Protein AF-A0A510KDJ2-F1 (afdb_monomer_lite)

Sequence (73 aa):
MENMEITRKIYSKIIFSIRDKKMTQKKVSEIIGMKPQTFSDNLSKLKDGKFPSVETLKKLQDALEIDLGINFF

Secondary structure (DSSP, 8-state):
-HHHHHHHHHHHHHHHHHHHTT--HHHHHHHTT--HHHHHHHHHHHHTT----HHHHHHHHHHHT---S----

Structure (mmCIF, N/CA/C/O backbone):
data_AF-A0A510KDJ2-F1
#
_entry.id   AF-A0A510KDJ2-F1
#
loop_
_atom_site.group_PDB
_atom_site.id
_atom_site.type_symbol
_atom_site.label_atom_id
_atom_site.label_alt_id
_atom_site.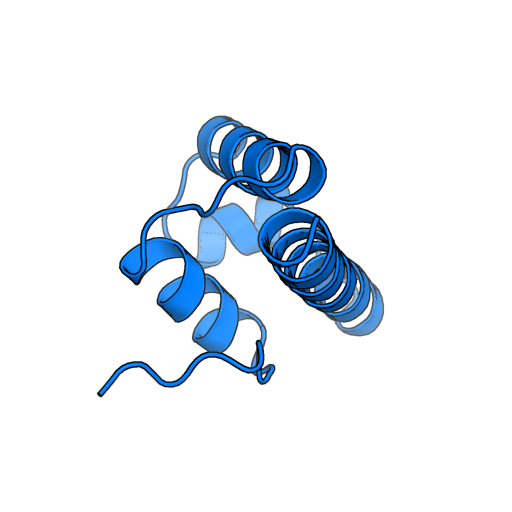label_comp_id
_atom_site.label_asym_id
_atom_site.label_entity_id
_atom_site.label_seq_id
_atom_site.pdbx_PDB_ins_code
_atom_site.Cartn_x
_atom_site.Cartn_y
_atom_site.Cartn_z
_atom_site.occupancy
_atom_site.B_iso_or_equiv
_atom_site.auth_seq_id
_atom_site.auth_comp_id
_atom_site.auth_asym_id
_atom_site.auth_atom_id
_atom_site.pdbx_PDB_model_num
ATOM 1 N N . MET A 1 1 ? 13.109 5.779 -16.238 1.00 61.53 1 MET A N 1
ATOM 2 C CA . MET A 1 1 ? 11.722 6.084 -16.660 1.00 61.53 1 MET A CA 1
ATOM 3 C C . MET A 1 1 ? 10.805 4.898 -16.398 1.00 61.53 1 MET A C 1
ATOM 5 O O . MET A 1 1 ? 9.825 5.080 -15.692 1.00 61.53 1 MET A O 1
ATOM 9 N N . GLU A 1 2 ? 11.178 3.693 -16.829 1.00 75.19 2 GLU A N 1
ATOM 10 C CA . GLU A 1 2 ? 10.401 2.455 -16.638 1.00 75.19 2 GLU A CA 1
ATOM 11 C C . GLU A 1 2 ? 10.029 2.148 -15.171 1.00 75.19 2 GLU A C 1
ATOM 13 O O . GLU A 1 2 ? 8.848 2.048 -14.845 1.00 75.19 2 GLU A O 1
ATOM 18 N N . ASN A 1 3 ? 10.998 2.144 -14.243 1.00 85.00 3 ASN A N 1
ATOM 19 C CA . ASN A 1 3 ? 10.711 1.927 -12.813 1.00 85.00 3 ASN A CA 1
ATOM 20 C C . ASN A 1 3 ? 9.736 2.958 -12.227 1.00 85.00 3 ASN A C 1
ATOM 22 O O . ASN A 1 3 ? 8.910 2.616 -11.388 1.00 85.00 3 ASN A O 1
ATOM 26 N N . MET A 1 4 ? 9.805 4.212 -12.681 1.00 92.81 4 MET A N 1
ATOM 27 C CA . MET A 1 4 ? 8.946 5.280 -12.169 1.00 92.81 4 MET A CA 1
ATOM 28 C C . MET A 1 4 ? 7.490 5.096 -12.598 1.00 92.81 4 MET A C 1
ATOM 30 O O . MET A 1 4 ? 6.571 5.392 -11.835 1.00 92.81 4 MET A O 1
ATOM 34 N N . GLU A 1 5 ? 7.273 4.601 -13.813 1.00 94.81 5 GLU A N 1
ATOM 35 C CA . GLU A 1 5 ? 5.939 4.278 -14.303 1.00 94.81 5 GLU A CA 1
ATOM 36 C C . GLU A 1 5 ? 5.347 3.092 -13.535 1.00 94.81 5 GLU A C 1
ATOM 38 O O . GLU A 1 5 ? 4.207 3.161 -13.067 1.00 94.81 5 GLU A O 1
ATOM 43 N N . ILE A 1 6 ? 6.140 2.035 -13.334 1.00 94.62 6 ILE A N 1
ATOM 44 C CA . ILE A 1 6 ? 5.722 0.834 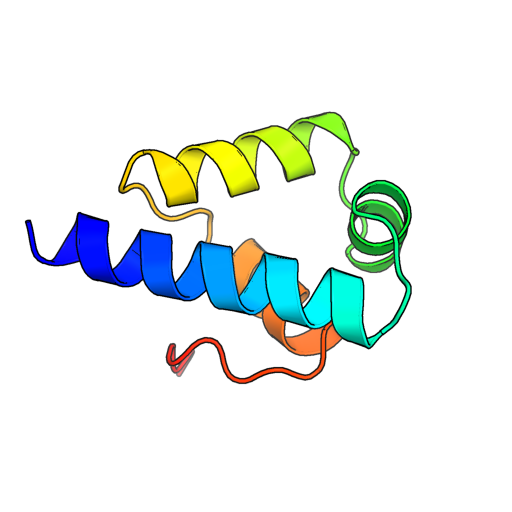-12.604 1.00 94.62 6 ILE A CA 1
ATOM 45 C C . ILE A 1 6 ? 5.348 1.177 -11.155 1.00 94.62 6 ILE A C 1
ATOM 47 O O . ILE A 1 6 ? 4.251 0.838 -10.705 1.00 94.62 6 ILE A O 1
ATOM 51 N N . THR A 1 7 ? 6.197 1.901 -10.418 1.00 96.50 7 THR A N 1
ATOM 52 C CA . THR A 1 7 ? 5.905 2.233 -9.013 1.00 96.50 7 THR A CA 1
ATOM 53 C C . THR A 1 7 ? 4.697 3.156 -8.869 1.00 96.50 7 THR A C 1
ATOM 55 O O . THR A 1 7 ? 3.915 2.995 -7.932 1.00 96.50 7 THR A O 1
ATOM 58 N N . ARG A 1 8 ? 4.481 4.090 -9.804 1.00 96.50 8 ARG A N 1
ATOM 59 C CA . ARG A 1 8 ? 3.299 4.969 -9.800 1.00 96.50 8 ARG A CA 1
ATOM 60 C C . ARG A 1 8 ? 2.012 4.224 -10.151 1.00 96.50 8 ARG A C 1
ATOM 62 O O . ARG A 1 8 ? 0.964 4.530 -9.575 1.00 96.50 8 ARG A O 1
ATOM 69 N N . LYS A 1 9 ? 2.078 3.222 -11.035 1.00 96.50 9 LYS A N 1
ATOM 70 C CA . LYS A 1 9 ? 0.965 2.292 -11.290 1.00 96.50 9 LYS A CA 1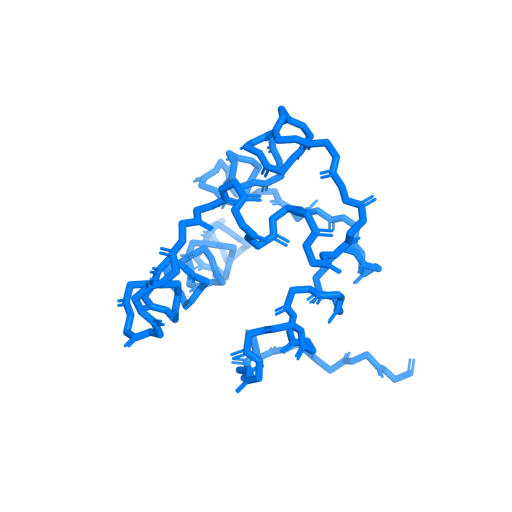
ATOM 71 C C . LYS A 1 9 ? 0.610 1.511 -10.023 1.00 96.50 9 LYS A C 1
ATOM 73 O O . LYS A 1 9 ? -0.558 1.487 -9.642 1.00 96.50 9 LYS A O 1
ATOM 78 N N . ILE A 1 10 ? 1.607 0.962 -9.323 1.00 97.38 10 ILE A N 1
ATOM 79 C CA . ILE A 1 10 ? 1.419 0.269 -8.035 1.00 97.38 10 ILE A CA 1
ATOM 80 C C . ILE A 1 10 ? 0.796 1.207 -6.992 1.00 97.38 10 ILE A C 1
ATOM 82 O O . ILE A 1 10 ? -0.207 0.854 -6.375 1.00 97.38 10 ILE A O 1
ATOM 86 N N . TYR A 1 11 ? 1.335 2.421 -6.832 1.00 98.00 11 TYR A N 1
ATOM 87 C CA . TYR A 1 11 ? 0.776 3.434 -5.932 1.00 98.00 11 TYR A CA 1
ATOM 88 C C . TYR A 1 11 ? -0.703 3.699 -6.227 1.00 98.00 11 TYR A C 1
ATOM 90 O O . TYR A 1 11 ? -1.530 3.669 -5.319 1.00 98.00 11 TYR A O 1
ATOM 98 N N . SER A 1 12 ? -1.046 3.918 -7.498 1.00 97.88 12 SER A N 1
ATOM 99 C CA . SER A 1 12 ? -2.420 4.222 -7.906 1.00 97.88 12 SER A CA 1
ATOM 100 C C . SER A 1 12 ? -3.366 3.060 -7.602 1.00 97.88 12 SER A C 1
ATOM 102 O O . SER A 1 12 ? -4.422 3.286 -7.017 1.00 97.88 12 SER A O 1
ATOM 104 N N . LYS A 1 13 ? -2.961 1.816 -7.901 1.00 97.88 13 LYS A N 1
ATOM 105 C CA . LYS A 1 13 ? -3.728 0.606 -7.551 1.00 97.88 13 LYS A CA 1
ATOM 106 C C . LYS A 1 13 ? -4.015 0.523 -6.050 1.00 97.88 13 LYS A C 1
ATOM 108 O O . LYS A 1 13 ? -5.152 0.268 -5.662 1.00 97.88 13 LYS A O 1
ATOM 113 N N . ILE A 1 14 ? -3.006 0.781 -5.213 1.00 98.06 14 ILE A N 1
ATOM 114 C CA . ILE A 1 14 ? -3.160 0.789 -3.753 1.00 98.06 14 ILE A CA 1
ATOM 115 C C . ILE A 1 14 ? -4.170 1.862 -3.334 1.00 98.06 14 ILE A C 1
ATOM 117 O O . ILE A 1 14 ? -5.135 1.555 -2.643 1.00 98.06 14 ILE A O 1
ATOM 121 N N . ILE A 1 15 ? -3.988 3.114 -3.763 1.00 98.06 15 ILE A N 1
ATOM 122 C CA . ILE A 1 15 ? -4.857 4.225 -3.347 1.00 98.06 15 ILE A CA 1
ATOM 123 C C . ILE A 1 15 ? -6.303 4.028 -3.810 1.00 98.06 15 ILE A C 1
ATOM 125 O O . ILE A 1 15 ? -7.225 4.287 -3.033 1.00 98.06 15 ILE A O 1
ATOM 129 N N . PHE A 1 16 ? -6.513 3.557 -5.040 1.00 98.25 16 PHE A N 1
ATOM 130 C CA . PHE A 1 16 ? -7.853 3.267 -5.542 1.00 98.25 16 PHE A CA 1
ATOM 131 C C . PHE A 1 16 ? -8.508 2.131 -4.764 1.00 98.25 16 PHE A C 1
ATOM 133 O O . PHE A 1 16 ? -9.616 2.320 -4.279 1.00 98.25 16 PHE A O 1
ATOM 140 N N . SER A 1 17 ? -7.797 1.033 -4.501 1.00 98.25 17 SER A N 1
ATOM 141 C CA . SER A 1 17 ? -8.341 -0.064 -3.692 1.00 98.25 17 SER A CA 1
ATOM 142 C C . SER A 1 17 ? -8.746 0.381 -2.282 1.00 98.25 17 SER A C 1
ATOM 144 O O . SER A 1 17 ? -9.834 0.052 -1.809 1.00 98.25 17 SER A O 1
ATOM 146 N N . ILE A 1 18 ? -7.919 1.206 -1.626 1.00 98.25 18 ILE A N 1
ATOM 147 C CA . ILE A 1 18 ? -8.242 1.774 -0.306 1.00 98.25 18 ILE A CA 1
ATOM 148 C C . ILE A 1 18 ? -9.546 2.577 -0.365 1.00 98.25 18 ILE A C 1
ATOM 150 O O . ILE A 1 18 ? -10.397 2.438 0.516 1.00 98.25 18 ILE A O 1
ATOM 154 N N . ARG A 1 19 ? -9.714 3.403 -1.405 1.00 98.00 19 ARG A N 1
ATOM 155 C CA . ARG A 1 19 ? -10.919 4.212 -1.613 1.00 98.00 19 ARG A CA 1
ATOM 156 C C . ARG A 1 19 ? -12.144 3.343 -1.904 1.00 98.00 19 ARG A C 1
ATOM 158 O O . ARG A 1 19 ? -13.183 3.559 -1.283 1.00 98.00 19 ARG A O 1
ATOM 165 N N . ASP A 1 20 ? -12.020 2.373 -2.802 1.00 97.94 20 ASP A N 1
ATOM 166 C CA . ASP A 1 20 ? -13.117 1.508 -3.247 1.00 97.94 20 ASP A CA 1
ATOM 167 C C . ASP A 1 20 ? -13.637 0.637 -2.098 1.00 97.94 20 ASP A C 1
ATOM 169 O O . ASP A 1 20 ? -14.847 0.502 -1.907 1.00 97.94 20 ASP A O 1
ATOM 173 N N . LYS A 1 21 ? -12.730 0.145 -1.244 1.00 97.25 21 LYS A N 1
ATOM 174 C CA . LYS A 1 21 ? -13.073 -0.581 -0.012 1.00 97.25 21 LYS A CA 1
ATOM 175 C C . LYS A 1 21 ? -13.521 0.328 1.142 1.00 97.25 21 LYS A C 1
ATOM 177 O O . LYS A 1 21 ? -13.782 -0.169 2.236 1.00 97.25 21 LYS A O 1
ATOM 182 N N . LYS A 1 22 ? -13.618 1.650 0.937 1.00 97.62 22 LYS A N 1
ATOM 183 C CA . LYS A 1 22 ? -13.971 2.652 1.967 1.00 97.62 22 LYS A CA 1
ATOM 184 C C . LYS A 1 22 ? -13.080 2.572 3.217 1.00 97.62 22 LYS A C 1
ATOM 186 O O . LYS A 1 22 ? -13.527 2.825 4.336 1.00 97.62 22 LYS A O 1
ATOM 191 N N . MET A 1 23 ? -11.812 2.216 3.030 1.00 96.56 23 MET A N 1
ATOM 192 C CA . MET A 1 23 ? -10.814 2.127 4.092 1.00 96.56 23 MET A CA 1
ATOM 193 C C . MET A 1 23 ? -10.019 3.429 4.207 1.00 96.56 23 MET A C 1
ATOM 195 O O . MET A 1 23 ? -10.000 4.266 3.307 1.00 96.56 23 MET A O 1
ATOM 199 N N . THR A 1 24 ? -9.309 3.595 5.322 1.00 97.00 24 THR A N 1
ATOM 200 C CA . THR A 1 24 ? -8.318 4.666 5.483 1.00 97.00 24 THR A CA 1
ATOM 201 C C . THR A 1 24 ? -6.909 4.092 5.402 1.00 97.00 24 THR A C 1
ATOM 203 O O . THR A 1 24 ? -6.681 2.938 5.759 1.00 97.00 24 THR A O 1
ATOM 206 N N . GLN A 1 25 ? -5.931 4.908 5.004 1.00 97.00 25 GLN A N 1
ATOM 207 C CA . GLN A 1 25 ? -4.517 4.506 5.019 1.00 97.00 25 GLN A CA 1
ATOM 208 C C . GLN A 1 25 ? -4.061 4.052 6.413 1.00 97.00 25 GLN A C 1
ATOM 210 O O . GLN A 1 25 ? -3.348 3.060 6.541 1.00 97.00 25 GLN A O 1
ATOM 215 N N . LYS A 1 26 ? -4.545 4.726 7.467 1.00 97.25 26 LYS A N 1
ATOM 216 C CA . LYS A 1 26 ? -4.318 4.318 8.857 1.00 97.25 26 LYS A CA 1
ATOM 217 C C . LYS A 1 26 ? -4.848 2.903 9.109 1.00 97.25 26 LYS A C 1
ATOM 219 O O . LYS A 1 26 ? -4.104 2.066 9.611 1.00 97.25 26 LYS A O 1
ATOM 224 N N . LYS A 1 27 ? -6.085 2.607 8.697 1.00 97.69 27 LYS A N 1
ATOM 225 C CA . LYS A 1 27 ? -6.680 1.278 8.885 1.00 97.69 27 LYS A CA 1
ATOM 226 C C . LYS A 1 27 ? -5.898 0.187 8.154 1.00 97.69 27 LYS A C 1
ATOM 228 O O . LYS A 1 27 ? -5.693 -0.890 8.699 1.00 97.69 27 LYS A O 1
ATOM 233 N N . VAL A 1 28 ? -5.433 0.473 6.941 1.00 98.06 28 VAL A N 1
ATOM 234 C CA . VAL A 1 28 ? -4.605 -0.465 6.171 1.00 98.06 28 VAL A CA 1
ATOM 235 C C . VAL A 1 28 ? -3.265 -0.689 6.864 1.00 98.06 28 VAL A C 1
ATOM 237 O O . VAL A 1 28 ? -2.846 -1.834 6.989 1.00 98.06 28 VAL A O 1
ATOM 240 N N . SER A 1 29 ? -2.629 0.373 7.378 1.00 98.12 29 SER A N 1
ATOM 241 C CA . SER A 1 29 ? -1.383 0.245 8.144 1.00 98.12 29 SER A CA 1
ATOM 242 C C . SER A 1 29 ? -1.555 -0.649 9.375 1.00 98.12 29 SER A C 1
ATOM 244 O O . SER A 1 29 ? -0.715 -1.508 9.619 1.00 98.12 29 SER A O 1
ATOM 246 N N . GLU A 1 30 ? -2.684 -0.533 10.082 1.00 97.88 30 GLU A N 1
ATOM 247 C CA . GLU A 1 30 ? -3.014 -1.393 11.223 1.00 97.88 30 GLU A CA 1
ATOM 248 C C . GLU A 1 30 ? -3.178 -2.861 10.797 1.00 97.88 30 GLU A C 1
ATOM 250 O O . GLU A 1 30 ? -2.625 -3.743 11.448 1.00 97.88 30 GLU A O 1
ATOM 255 N N . ILE A 1 31 ? -3.877 -3.125 9.686 1.00 97.44 31 ILE A N 1
ATOM 256 C CA . ILE A 1 31 ? -4.105 -4.486 9.164 1.00 97.44 31 ILE A CA 1
ATOM 257 C C . ILE A 1 31 ? -2.793 -5.176 8.789 1.00 97.44 31 ILE A C 1
ATOM 259 O O . ILE A 1 31 ? -2.604 -6.345 9.111 1.00 97.44 31 ILE A O 1
ATOM 263 N N . ILE A 1 32 ? -1.868 -4.460 8.146 1.00 97.06 32 ILE A N 1
ATOM 264 C CA . ILE A 1 32 ? -0.575 -5.035 7.745 1.00 97.06 32 ILE A CA 1
ATOM 265 C C . ILE A 1 32 ? 0.477 -5.016 8.869 1.00 97.06 32 ILE A C 1
ATOM 267 O O . ILE A 1 32 ? 1.643 -5.336 8.622 1.00 97.06 32 ILE A O 1
ATOM 271 N N . GLY A 1 33 ? 0.096 -4.612 10.087 1.00 97.31 33 GLY A N 1
AT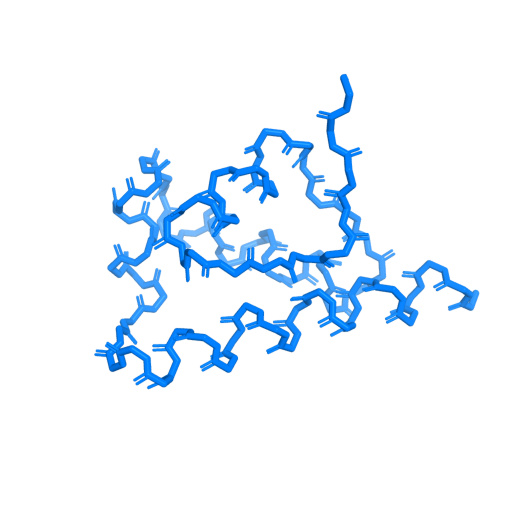OM 272 C CA . GLY A 1 33 ? 0.991 -4.550 11.245 1.00 97.31 33 GLY A CA 1
ATOM 273 C C . GLY A 1 33 ? 2.102 -3.502 11.113 1.00 97.31 33 GLY A C 1
ATOM 274 O O . GLY A 1 33 ? 3.217 -3.715 11.585 1.00 97.31 33 GLY A O 1
ATOM 275 N N . MET A 1 34 ? 1.831 -2.379 10.444 1.00 96.81 34 MET A N 1
ATOM 276 C CA . MET A 1 34 ? 2.792 -1.311 10.163 1.00 96.81 34 MET A CA 1
ATOM 277 C C . MET A 1 34 ? 2.400 -0.003 10.859 1.00 96.81 34 MET A C 1
ATOM 279 O O . MET A 1 34 ? 1.232 0.374 10.908 1.00 96.81 34 MET A O 1
ATOM 283 N N . LYS A 1 35 ? 3.390 0.749 11.360 1.00 97.69 35 LYS A N 1
ATOM 284 C CA . LYS A 1 35 ? 3.147 2.099 11.896 1.00 97.69 35 LYS A CA 1
ATOM 285 C C . LYS A 1 35 ? 2.619 3.027 10.784 1.00 97.69 35 LYS A C 1
ATOM 287 O O . LYS A 1 35 ? 3.170 2.988 9.680 1.00 97.69 35 LYS A O 1
ATOM 292 N N . PRO A 1 36 ? 1.660 3.933 11.065 1.00 97.19 36 PRO A N 1
ATOM 293 C CA . PRO A 1 36 ? 1.113 4.842 10.053 1.00 97.19 36 PRO A CA 1
ATOM 294 C C . PRO A 1 36 ? 2.174 5.680 9.325 1.00 97.19 36 PRO A C 1
ATOM 296 O O . PRO A 1 36 ? 2.083 5.869 8.115 1.00 97.19 36 PRO A O 1
ATOM 299 N N . GLN A 1 37 ? 3.215 6.127 10.039 1.00 97.31 37 GLN A N 1
ATOM 300 C CA . GLN A 1 37 ? 4.320 6.872 9.430 1.00 97.31 37 GLN A CA 1
ATOM 301 C C . GLN A 1 37 ? 5.083 6.015 8.414 1.00 97.31 37 GLN A C 1
ATOM 303 O O . GLN A 1 37 ? 5.229 6.411 7.265 1.00 97.31 37 GLN A O 1
ATOM 308 N N . THR A 1 38 ? 5.485 4.801 8.798 1.00 97.44 38 THR A N 1
ATOM 309 C CA . THR A 1 38 ? 6.197 3.869 7.910 1.00 97.44 38 THR A CA 1
ATOM 310 C C . THR A 1 38 ? 5.368 3.512 6.675 1.00 97.44 38 THR A C 1
ATOM 312 O O . THR A 1 38 ? 5.907 3.375 5.577 1.00 97.44 38 THR A O 1
ATOM 315 N N . PHE A 1 39 ? 4.049 3.400 6.832 1.00 98.00 39 PHE A N 1
ATOM 316 C CA . PHE A 1 39 ? 3.132 3.206 5.714 1.00 98.00 39 PHE A CA 1
ATOM 317 C C . PHE A 1 39 ? 3.152 4.402 4.754 1.00 98.00 39 PHE A C 1
ATOM 319 O O . PHE A 1 39 ? 3.341 4.221 3.550 1.00 98.00 39 PHE A O 1
ATOM 326 N N . SER A 1 40 ? 3.026 5.621 5.286 1.00 97.56 40 SER A N 1
ATOM 327 C CA . SER A 1 40 ? 3.106 6.864 4.507 1.00 97.56 40 SER A CA 1
ATOM 328 C C . SER A 1 40 ? 4.444 7.001 3.768 1.00 97.56 40 SER A C 1
ATOM 330 O O . SER A 1 40 ? 4.476 7.336 2.581 1.00 97.56 40 SER A O 1
ATOM 332 N N . ASP A 1 41 ? 5.553 6.655 4.426 1.00 98.19 41 ASP A N 1
ATOM 333 C CA . ASP A 1 41 ? 6.888 6.685 3.826 1.00 98.19 41 ASP A CA 1
ATOM 334 C C . ASP A 1 41 ? 6.994 5.690 2.659 1.00 98.19 41 ASP A C 1
ATOM 336 O O . ASP A 1 41 ? 7.537 6.012 1.602 1.00 98.19 41 ASP A O 1
ATOM 340 N N . ASN A 1 42 ? 6.435 4.483 2.805 1.00 98.06 42 ASN A N 1
ATOM 341 C CA . ASN A 1 42 ? 6.414 3.482 1.736 1.00 98.06 42 ASN A CA 1
ATOM 342 C C . ASN A 1 42 ? 5.533 3.901 0.551 1.00 98.06 42 ASN A C 1
ATOM 344 O O . ASN A 1 42 ? 5.905 3.664 -0.598 1.00 98.06 42 ASN A O 1
ATOM 348 N N . LEU A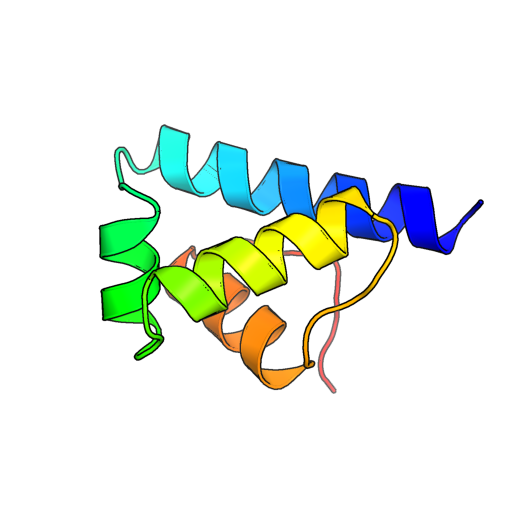 1 43 ? 4.407 4.571 0.800 1.00 97.69 43 LEU A N 1
ATOM 349 C CA . LEU A 1 43 ? 3.613 5.169 -0.272 1.00 97.69 43 LEU A CA 1
ATOM 350 C C . LEU A 1 43 ? 4.370 6.294 -0.985 1.00 97.69 43 LEU A C 1
ATOM 352 O O . LEU A 1 43 ? 4.312 6.388 -2.211 1.00 97.69 43 LEU A O 1
ATOM 356 N N . SER A 1 44 ? 5.106 7.116 -0.239 1.00 97.88 44 SER A N 1
ATOM 357 C CA . SER A 1 44 ? 5.914 8.203 -0.800 1.00 97.88 44 SER A CA 1
ATOM 358 C C . SER A 1 44 ? 7.032 7.661 -1.693 1.00 97.88 44 SER A C 1
ATOM 360 O O . SER A 1 44 ? 7.163 8.109 -2.829 1.00 97.88 44 SER A O 1
ATOM 362 N N . LYS A 1 45 ? 7.727 6.591 -1.269 1.00 97.06 45 LYS A N 1
ATOM 363 C CA . LYS A 1 45 ? 8.707 5.877 -2.113 1.00 97.06 45 LYS A CA 1
ATOM 364 C C . LYS A 1 45 ? 8.127 5.514 -3.480 1.00 97.06 45 LYS A C 1
ATOM 366 O O . LYS A 1 45 ? 8.765 5.781 -4.495 1.00 97.06 45 LYS A O 1
ATOM 371 N N . LEU A 1 46 ? 6.911 4.965 -3.519 1.00 97.12 46 LEU A N 1
ATOM 372 C CA . LEU A 1 46 ? 6.276 4.576 -4.780 1.00 97.12 46 LEU A CA 1
ATOM 373 C C . LEU A 1 46 ? 5.999 5.781 -5.696 1.00 97.12 46 LEU A C 1
ATOM 375 O O . LEU A 1 46 ? 6.229 5.692 -6.906 1.00 97.12 46 LEU A O 1
ATOM 379 N N . LYS A 1 47 ? 5.559 6.920 -5.137 1.00 95.31 47 LYS A N 1
ATOM 380 C CA . LYS A 1 47 ? 5.366 8.177 -5.894 1.00 95.31 47 LYS A CA 1
ATOM 381 C C . LYS A 1 47 ? 6.680 8.696 -6.489 1.00 95.31 47 LYS A C 1
ATOM 383 O O . LYS A 1 47 ? 6.678 9.203 -7.618 1.00 95.31 47 LYS A O 1
ATOM 388 N N . ASP A 1 48 ? 7.772 8.495 -5.754 1.00 95.62 48 ASP A N 1
ATOM 389 C CA . ASP A 1 48 ? 9.130 8.944 -6.078 1.00 95.62 48 ASP A CA 1
ATOM 390 C C . ASP A 1 48 ? 9.903 7.982 -6.994 1.00 95.62 48 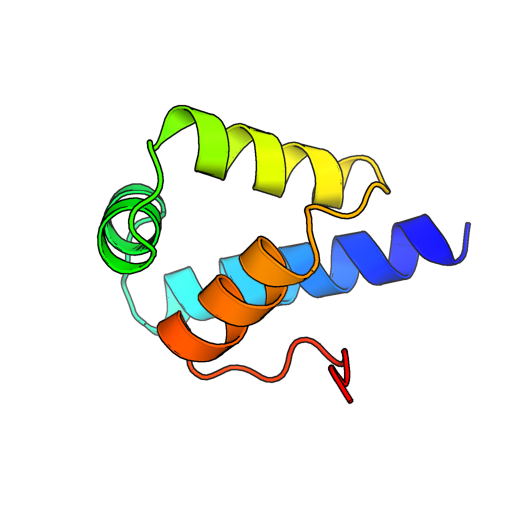ASP A C 1
ATOM 392 O O . ASP A 1 48 ? 11.074 8.215 -7.292 1.00 95.62 48 ASP A O 1
ATOM 396 N N . GLY A 1 49 ? 9.281 6.898 -7.465 1.00 95.38 49 GLY A N 1
ATOM 397 C CA . GLY A 1 49 ? 9.948 5.957 -8.369 1.00 95.38 49 GLY A CA 1
ATOM 398 C C . GLY A 1 49 ? 10.721 4.831 -7.678 1.00 95.38 49 GLY A C 1
ATOM 399 O O . GLY A 1 49 ? 11.522 4.163 -8.330 1.00 95.38 49 GLY A O 1
ATOM 400 N N . LYS A 1 50 ? 10.531 4.629 -6.368 1.00 95.81 50 LYS A N 1
ATOM 401 C CA . LYS A 1 50 ? 11.254 3.641 -5.554 1.00 95.81 50 LYS A CA 1
ATOM 402 C C . LYS A 1 50 ? 10.318 2.561 -5.018 1.00 95.81 50 LYS A C 1
ATOM 404 O O . LYS A 1 50 ? 9.198 2.836 -4.594 1.00 95.81 50 LYS A O 1
ATOM 409 N N . PHE A 1 51 ? 10.808 1.326 -4.974 1.00 94.88 51 PHE A N 1
ATOM 410 C CA . PHE A 1 51 ? 10.064 0.206 -4.407 1.00 94.88 51 PHE A CA 1
ATOM 411 C C . PHE A 1 51 ? 10.245 0.130 -2.880 1.00 94.88 51 PHE A C 1
ATOM 413 O O . PHE A 1 51 ? 11.369 0.235 -2.380 1.00 94.88 51 PHE A O 1
ATOM 420 N N . PRO A 1 52 ? 9.158 -0.069 -2.116 1.00 95.81 52 PRO A N 1
ATOM 421 C CA . PRO A 1 52 ? 9.211 -0.647 -0.778 1.00 95.81 52 PRO A CA 1
ATOM 422 C C . PRO A 1 52 ? 9.760 -2.080 -0.807 1.00 95.81 52 PRO A C 1
ATOM 424 O O . PRO A 1 52 ? 10.002 -2.646 -1.872 1.00 95.81 52 PRO A O 1
ATOM 427 N N . SER A 1 53 ? 9.924 -2.694 0.368 1.00 95.75 53 SER A N 1
ATOM 428 C CA . SER A 1 53 ? 10.323 -4.102 0.425 1.00 95.75 53 SER A CA 1
ATOM 429 C C . SER A 1 53 ? 9.282 -5.008 -0.238 1.00 95.75 53 SER A C 1
ATOM 431 O O . SER A 1 53 ? 8.081 -4.726 -0.207 1.00 95.75 53 SER A O 1
ATOM 433 N N . VAL A 1 54 ? 9.747 -6.137 -0.777 1.00 94.38 54 VAL A N 1
ATOM 434 C CA . VAL A 1 54 ? 8.894 -7.214 -1.305 1.00 94.38 54 VAL A CA 1
ATOM 435 C C . VAL A 1 54 ? 7.840 -7.636 -0.279 1.00 94.38 54 VAL A C 1
ATOM 437 O O . VAL A 1 54 ? 6.659 -7.694 -0.601 1.00 94.38 54 VAL A O 1
ATOM 440 N N . GLU A 1 55 ? 8.241 -7.819 0.981 1.00 95.25 55 GLU A N 1
ATOM 441 C CA . GLU A 1 55 ? 7.327 -8.144 2.081 1.00 95.25 55 GLU A CA 1
ATOM 442 C C . GLU A 1 55 ? 6.218 -7.092 2.257 1.00 95.25 55 GLU A C 1
ATOM 444 O O . GLU A 1 55 ? 5.054 -7.440 2.438 1.00 95.25 55 GLU A O 1
ATOM 449 N N . THR A 1 56 ? 6.551 -5.798 2.159 1.00 96.56 56 THR A N 1
ATOM 450 C CA . THR A 1 56 ? 5.555 -4.716 2.243 1.00 96.56 56 THR A CA 1
ATOM 451 C C . THR A 1 56 ? 4.564 -4.799 1.089 1.00 96.56 56 THR A C 1
ATOM 453 O O . THR A 1 56 ? 3.359 -4.682 1.298 1.00 96.56 56 THR A O 1
ATOM 456 N N . LEU A 1 57 ? 5.063 -5.007 -0.131 1.00 96.44 57 LEU A N 1
ATOM 457 C CA . LEU A 1 57 ? 4.225 -5.120 -1.322 1.00 96.44 57 LEU A CA 1
ATOM 458 C C . LEU A 1 57 ? 3.316 -6.352 -1.250 1.00 96.44 57 LEU A C 1
ATOM 460 O O . LEU A 1 57 ? 2.141 -6.244 -1.588 1.00 96.44 57 LEU A O 1
ATOM 464 N N . LYS A 1 58 ? 3.819 -7.485 -0.749 1.00 95.94 58 LYS A N 1
ATOM 465 C CA . LYS A 1 58 ? 3.028 -8.698 -0.524 1.00 95.94 58 LYS A CA 1
ATOM 466 C C . LYS A 1 58 ? 1.930 -8.473 0.517 1.00 95.94 58 LYS A C 1
ATOM 468 O O . LYS A 1 58 ? 0.767 -8.719 0.224 1.00 95.94 58 LYS A O 1
ATOM 473 N N . LYS A 1 59 ? 2.265 -7.890 1.673 1.00 96.81 59 LYS A N 1
ATOM 474 C CA . LYS A 1 59 ? 1.285 -7.535 2.715 1.00 96.81 59 LYS A CA 1
ATOM 475 C C . LYS A 1 59 ? 0.182 -6.608 2.199 1.00 96.81 59 LYS A C 1
ATOM 477 O O . LYS A 1 59 ? -0.980 -6.799 2.535 1.00 96.81 59 LYS A O 1
ATOM 482 N N . LEU A 1 60 ? 0.535 -5.611 1.386 1.00 96.81 60 LEU A N 1
ATOM 483 C CA . LEU A 1 60 ? -0.432 -4.712 0.747 1.00 96.81 60 LEU A CA 1
ATOM 484 C C . LEU A 1 60 ? -1.329 -5.453 -0.244 1.00 96.81 60 LEU A C 1
ATOM 486 O O . LEU A 1 60 ? -2.528 -5.195 -0.272 1.00 96.81 60 LEU A O 1
ATOM 490 N N . GLN A 1 61 ? -0.747 -6.354 -1.037 1.00 96.38 61 GLN A N 1
ATOM 491 C CA . GLN A 1 61 ? -1.472 -7.182 -1.996 1.00 96.38 61 GLN A CA 1
ATOM 492 C C . GLN A 1 61 ? -2.532 -8.033 -1.292 1.00 96.38 61 GLN A C 1
ATOM 494 O O . GLN A 1 61 ? -3.700 -7.996 -1.668 1.00 96.38 61 GLN A O 1
ATOM 499 N N . ASP A 1 62 ? -2.127 -8.719 -0.224 1.00 95.81 62 ASP A N 1
ATOM 500 C CA . ASP A 1 62 ? -2.992 -9.617 0.537 1.00 95.81 62 ASP A CA 1
ATOM 501 C C . ASP A 1 62 ? -4.069 -8.831 1.308 1.00 95.81 62 ASP A C 1
ATOM 503 O O . ASP A 1 62 ? -5.247 -9.164 1.236 1.00 95.81 62 ASP A O 1
ATOM 507 N N . ALA A 1 63 ? -3.702 -7.737 1.987 1.00 96.31 63 ALA A N 1
ATOM 508 C CA . ALA A 1 63 ? -4.645 -6.939 2.781 1.00 96.31 63 ALA A CA 1
ATOM 509 C C . ALA A 1 63 ? -5.677 -6.173 1.941 1.00 96.31 63 ALA A C 1
ATOM 511 O O . ALA A 1 63 ? -6.768 -5.870 2.425 1.00 96.31 63 ALA A O 1
ATOM 512 N N . LEU A 1 64 ? -5.319 -5.808 0.710 1.00 96.62 64 LEU A N 1
ATOM 513 C CA . LEU A 1 64 ? -6.205 -5.108 -0.216 1.00 96.62 64 LEU A CA 1
ATOM 514 C C . LEU A 1 64 ? -6.841 -6.049 -1.242 1.00 96.62 64 LEU A C 1
ATOM 516 O O . LEU A 1 64 ? -7.664 -5.583 -2.024 1.00 96.62 64 LEU A O 1
ATOM 520 N N . GLU A 1 65 ? -6.502 -7.339 -1.236 1.00 96.12 65 GLU A N 1
ATOM 521 C CA . GLU A 1 65 ? -7.021 -8.345 -2.173 1.00 96.12 65 GLU A CA 1
ATOM 522 C C . GLU A 1 65 ? -6.952 -7.866 -3.638 1.00 96.12 65 GLU A C 1
ATOM 524 O O . GLU A 1 65 ? -7.916 -7.964 -4.397 1.00 96.12 65 GLU A O 1
ATOM 529 N N . ILE A 1 66 ? -5.824 -7.268 -4.026 1.00 95.56 66 ILE A N 1
ATOM 530 C CA . ILE A 1 66 ? -5.597 -6.721 -5.374 1.00 95.56 66 ILE A CA 1
ATOM 531 C C . ILE A 1 66 ? -4.401 -7.387 -6.021 1.00 95.56 66 ILE A C 1
ATOM 533 O O . ILE A 1 66 ? -3.467 -7.725 -5.322 1.00 95.56 66 ILE A O 1
ATOM 537 N N . ASP A 1 67 ? -4.350 -7.470 -7.347 1.00 94.56 67 ASP A N 1
ATOM 538 C CA . ASP A 1 67 ? -3.110 -7.806 -8.050 1.00 94.56 67 ASP A CA 1
ATOM 539 C C . ASP A 1 67 ? -2.283 -6.535 -8.326 1.00 94.56 67 ASP A C 1
ATOM 541 O O . ASP A 1 67 ? -2.668 -5.650 -9.106 1.00 94.56 67 ASP A O 1
ATOM 545 N N . LEU A 1 68 ? -1.107 -6.436 -7.701 1.00 93.94 68 LEU A N 1
ATOM 546 C CA . LEU A 1 68 ? -0.176 -5.329 -7.945 1.00 93.94 68 LEU A CA 1
ATOM 547 C C . LEU A 1 68 ? 0.549 -5.450 -9.296 1.00 93.94 68 LEU A C 1
ATOM 549 O O . LEU A 1 68 ? 1.114 -4.460 -9.758 1.00 93.94 68 LEU A O 1
ATOM 553 N N . GLY A 1 69 ? 0.449 -6.588 -9.985 1.00 88.12 69 GLY A N 1
ATOM 554 C CA . GLY A 1 69 ? 1.221 -6.921 -11.182 1.00 88.12 69 GLY A CA 1
ATOM 555 C C . GLY A 1 69 ? 2.651 -7.338 -10.840 1.00 88.12 69 GLY A C 1
ATOM 556 O O . GLY A 1 69 ? 3.565 -7.087 -11.621 1.00 88.12 69 GLY A O 1
ATOM 557 N N . ILE A 1 70 ? 2.853 -7.893 -9.640 1.00 81.88 70 ILE A N 1
ATOM 558 C CA . ILE A 1 70 ? 4.152 -8.344 -9.135 1.00 81.88 70 ILE A CA 1
ATOM 559 C C . ILE A 1 70 ? 3.988 -9.784 -8.661 1.00 81.88 70 ILE A C 1
ATOM 561 O O . ILE A 1 70 ? 3.264 -10.038 -7.695 1.00 81.88 70 ILE A O 1
ATOM 565 N N . ASN A 1 71 ? 4.683 -10.703 -9.327 1.00 75.06 71 ASN A N 1
ATOM 566 C CA . ASN A 1 71 ? 4.722 -12.105 -8.935 1.00 75.06 71 ASN A CA 1
ATOM 567 C C . ASN A 1 71 ? 5.875 -12.318 -7.953 1.00 75.06 71 ASN A C 1
ATOM 569 O O . ASN A 1 71 ? 7.033 -12.056 -8.278 1.00 75.06 71 ASN A O 1
ATOM 573 N N . PHE A 1 72 ? 5.543 -12.779 -6.752 1.00 64.88 72 PHE A N 1
ATOM 574 C CA . PHE A 1 72 ? 6.510 -13.201 -5.746 1.00 64.88 72 PHE A CA 1
ATOM 575 C C . PHE A 1 72 ? 6.606 -14.725 -5.839 1.00 64.88 72 PHE A C 1
ATOM 577 O O . PHE A 1 72 ? 5.732 -15.417 -5.320 1.00 64.88 72 PHE A O 1
ATOM 584 N N . PHE A 1 73 ? 7.577 -15.215 -6.612 1.00 57.84 73 PHE A N 1
ATOM 585 C CA . PHE A 1 73 ? 7.880 -16.643 -6.726 1.00 57.84 73 PHE A CA 1
ATOM 586 C C . PHE A 1 73 ? 8.714 -17.111 -5.534 1.00 57.84 73 PHE A C 1
ATOM 588 O O . PHE A 1 73 ? 9.576 -16.317 -5.086 1.00 57.84 73 PHE A O 1
#

Foldseek 3Di:
DVLLVLLVLLLVQLVVLCVVVVHDCCRLCVQLVHDSVVSVVQSVCSNVSHHDDPSVSVSSCVSSVHDSVDDDD

Organism: NCBI:txid157687

InterPro domains:
  IPR001387 Cro/C1-type, helix-turn-helix domain [PS50943] (21-71)
  IPR001387 Cro/C1-type, helix-turn-helix domain [cd00093] (19-68)
  IPR010982 Lambda repressor-like, DNA-binding domain superfamily [G3DSA:1.10.260.40] (8-69)
  IPR010982 Lambda repressor-like, DNA-binding domain superfamily [SSF47413] (2-72)

pLDDT: mean 94.24, std 8.09, range [57.84, 98.25]

Radius of gyration: 11.29 Å; chains: 1; bounding box: 26×26×29 Å